Protein AF-A0A959Y8E6-F1 (afdb_monomer_lite)

Sequence (126 aa):
MLTSREKKRFVRAAEELAPLDSSDAGGLDDEQLERILERAEDRDAVVYRYWIDPDDFRVTRVLITDLARGRQAEVRYEERTPVDDRSLPVRIRIGLADGEREAGAIFELSKIALDGPLQLPFRIPA

pLDDT: mean 77.09, std 16.6, range [40.53, 97.5]

Structure (mmCIF, N/CA/C/O backbone):
data_AF-A0A959Y8E6-F1
#
_entry.id   AF-A0A959Y8E6-F1
#
loop_
_atom_site.group_PDB
_atom_site.id
_atom_site.type_symbol
_atom_site.label_atom_id
_atom_site.label_alt_id
_atom_site.label_comp_id
_atom_site.label_asym_id
_atom_site.label_entity_id
_atom_site.label_seq_id
_atom_site.pdbx_PDB_ins_code
_atom_site.Cartn_x
_atom_site.Cartn_y
_atom_site.Cartn_z
_atom_site.occupancy
_atom_site.B_iso_or_equiv
_atom_site.auth_seq_id
_atom_site.auth_comp_id
_atom_site.auth_asym_id
_atom_site.auth_atom_id
_atom_site.pdbx_PDB_model_num
ATOM 1 N N . MET A 1 1 ? -24.429 -1.330 14.632 1.00 48.59 1 MET A N 1
ATOM 2 C CA . MET A 1 1 ? -24.859 0.082 14.619 1.00 48.59 1 MET A CA 1
ATOM 3 C C . MET A 1 1 ? -23.792 0.927 15.285 1.00 48.59 1 MET A C 1
ATOM 5 O O . MET A 1 1 ? -23.508 0.694 16.455 1.00 48.59 1 MET A O 1
ATOM 9 N N . LEU A 1 2 ? -23.182 1.843 14.530 1.00 50.41 2 LEU A N 1
ATOM 10 C CA . LEU A 1 2 ? -22.253 2.844 15.057 1.00 50.41 2 LEU A CA 1
ATOM 11 C C . LEU A 1 2 ? -23.048 3.818 15.940 1.00 50.41 2 LEU A C 1
ATOM 13 O O . LEU A 1 2 ? -24.118 4.293 15.563 1.00 50.41 2 LEU A O 1
ATOM 17 N N . THR A 1 3 ? -22.555 4.115 17.135 1.00 63.16 3 THR A N 1
ATOM 18 C CA . THR A 1 3 ? -23.120 5.162 17.993 1.00 63.16 3 THR A CA 1
ATOM 19 C C . THR A 1 3 ? -22.978 6.533 17.321 1.00 63.16 3 THR A C 1
ATOM 21 O O . THR A 1 3 ? -22.099 6.741 16.484 1.00 63.16 3 THR A O 1
ATOM 24 N N . SER A 1 4 ? -23.780 7.532 17.711 1.00 63.28 4 SER A N 1
ATOM 25 C CA . SER A 1 4 ? -23.720 8.885 17.117 1.00 63.28 4 SER A CA 1
ATOM 26 C C . SER A 1 4 ? -22.327 9.538 17.167 1.00 63.28 4 SER A C 1
ATOM 28 O O . SER A 1 4 ? -22.032 10.428 16.372 1.00 63.28 4 SER A O 1
ATOM 30 N N . ARG A 1 5 ? -21.456 9.108 18.092 1.00 60.66 5 ARG A N 1
ATOM 31 C CA . ARG A 1 5 ? -20.047 9.531 18.149 1.00 60.66 5 ARG A CA 1
ATOM 32 C C . ARG A 1 5 ? -19.177 8.828 17.111 1.00 60.66 5 ARG A C 1
ATOM 34 O O . ARG A 1 5 ? -18.324 9.477 16.513 1.00 60.66 5 ARG A O 1
ATOM 41 N N . GLU A 1 6 ? -19.382 7.534 16.910 1.00 55.59 6 GLU A N 1
ATOM 42 C CA . GLU A 1 6 ? -18.635 6.743 15.932 1.00 55.59 6 GLU A CA 1
ATOM 43 C C . GLU A 1 6 ? -19.008 7.150 14.504 1.00 55.59 6 GLU A C 1
ATOM 45 O O . GLU A 1 6 ? -18.114 7.368 13.694 1.00 55.59 6 GLU A O 1
ATOM 50 N N . LYS A 1 7 ? -20.295 7.415 14.238 1.00 63.25 7 LYS A N 1
ATOM 51 C CA . LYS A 1 7 ? -20.763 7.941 12.946 1.00 63.25 7 LYS A CA 1
ATOM 52 C C . LYS A 1 7 ? -20.109 9.286 12.599 1.00 63.25 7 LYS A C 1
ATOM 54 O O . LYS A 1 7 ? -19.609 9.458 11.498 1.00 63.25 7 LYS A O 1
ATOM 59 N N . LYS A 1 8 ? -19.998 10.212 13.563 1.00 66.31 8 LYS A N 1
ATOM 60 C CA . LYS A 1 8 ? -19.290 11.494 13.362 1.00 66.31 8 LYS A CA 1
ATOM 61 C C . LYS A 1 8 ? -17.788 11.338 13.108 1.00 66.31 8 LYS A C 1
ATOM 63 O O . LYS A 1 8 ? -17.239 12.081 12.303 1.00 66.31 8 LYS A O 1
ATO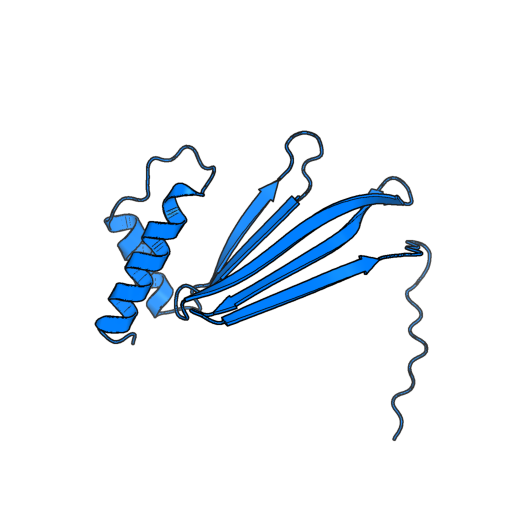M 68 N N . ARG A 1 9 ? -17.110 10.413 13.800 1.00 61.81 9 ARG A N 1
ATOM 69 C CA . ARG A 1 9 ? -15.683 10.137 13.538 1.00 61.81 9 ARG A CA 1
ATOM 70 C C . ARG A 1 9 ? -15.475 9.543 12.154 1.00 61.81 9 ARG A C 1
ATOM 72 O O . ARG A 1 9 ? -14.528 9.925 11.483 1.00 61.81 9 ARG A O 1
ATOM 79 N N . PHE A 1 10 ? -16.370 8.652 11.748 1.00 57.94 10 PHE A N 1
ATOM 80 C CA . PHE A 1 10 ? -16.345 8.036 10.433 1.00 57.94 10 PHE A CA 1
ATOM 81 C C . PHE A 1 10 ? -16.513 9.084 9.327 1.00 57.94 10 PHE A C 1
ATOM 83 O O . PHE A 1 10 ? -15.685 9.136 8.424 1.00 57.94 10 PHE A O 1
ATOM 90 N N . VAL A 1 11 ? -17.549 9.931 9.412 1.00 64.50 11 VAL A N 1
ATOM 91 C CA . VAL A 1 11 ? -17.812 11.018 8.442 1.00 64.50 11 VAL A CA 1
ATOM 92 C C . VAL A 1 11 ? -16.574 11.895 8.289 1.00 64.50 11 VAL A C 1
ATOM 94 O O . VAL A 1 11 ? -16.068 12.068 7.188 1.00 64.50 11 VAL A O 1
ATOM 97 N N . ARG A 1 12 ? -16.013 12.346 9.414 1.00 64.88 12 ARG A N 1
ATOM 98 C CA . ARG A 1 12 ? -14.809 13.176 9.416 1.00 64.88 12 ARG A CA 1
ATOM 99 C C . ARG A 1 12 ? -13.600 12.469 8.793 1.00 64.88 12 ARG A C 1
ATOM 101 O O . ARG A 1 12 ? -12.852 13.093 8.052 1.00 64.88 12 ARG A O 1
ATOM 108 N N . ALA A 1 13 ? -13.400 11.183 9.085 1.00 64.31 13 ALA A N 1
ATOM 109 C CA . ALA A 1 13 ? -12.316 10.411 8.484 1.00 64.31 13 ALA A CA 1
ATOM 110 C C . ALA A 1 13 ? -12.496 10.283 6.963 1.00 64.31 13 ALA A C 1
ATOM 112 O O . ALA A 1 13 ? -11.524 10.393 6.226 1.00 64.31 13 ALA A O 1
ATOM 113 N N . ALA A 1 14 ? -13.727 10.094 6.480 1.00 61.91 14 ALA A N 1
ATOM 114 C CA . ALA A 1 14 ? -14.024 10.057 5.051 1.00 61.91 14 ALA A CA 1
ATOM 115 C C . ALA A 1 14 ? -13.782 11.420 4.369 1.00 61.91 14 ALA A C 1
ATOM 117 O O . ALA A 1 14 ? -13.146 11.463 3.316 1.00 61.91 14 ALA A O 1
ATOM 118 N N . GLU A 1 15 ? -14.211 12.521 4.991 1.00 62.25 15 GLU A N 1
ATOM 119 C CA . GLU A 1 15 ? -13.991 13.894 4.507 1.00 62.25 15 GLU A CA 1
ATOM 120 C C . GLU A 1 15 ? -12.503 14.277 4.458 1.00 62.25 15 GLU A C 1
ATOM 122 O O 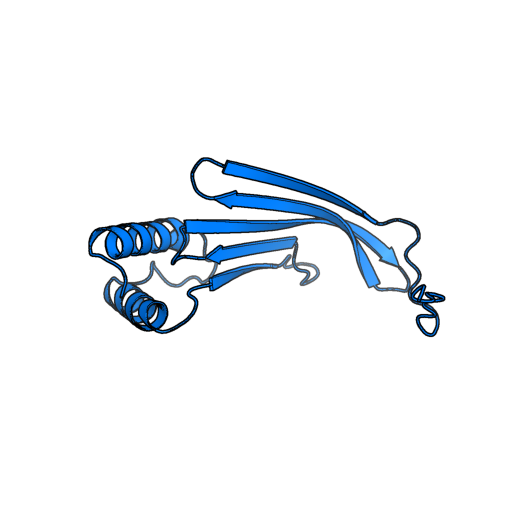. GLU A 1 15 ? -12.055 14.866 3.479 1.00 62.25 15 GLU A O 1
ATOM 127 N N . GLU A 1 16 ? -11.708 13.907 5.469 1.00 60.09 16 GLU A N 1
ATOM 128 C CA . GLU A 1 16 ? -10.253 14.150 5.489 1.00 60.09 16 GLU A CA 1
ATOM 129 C C . GLU A 1 16 ? -9.515 13.370 4.383 1.00 60.09 16 GLU A C 1
ATOM 131 O O . GLU A 1 16 ? -8.427 13.763 3.958 1.00 60.09 16 GLU A O 1
ATOM 136 N N . LEU A 1 17 ? -10.105 12.277 3.891 1.00 55.62 17 LEU A N 1
ATOM 137 C CA . LEU A 1 17 ? -9.504 11.402 2.887 1.00 55.62 17 LEU A CA 1
ATOM 138 C C . LEU A 1 17 ? -9.918 11.720 1.440 1.00 55.62 17 LEU A C 1
ATOM 140 O O . LEU A 1 17 ? -9.212 11.312 0.517 1.00 55.62 17 LEU A O 1
ATOM 144 N N . ALA A 1 18 ? -11.023 12.436 1.232 1.00 54.50 18 ALA A N 1
ATOM 145 C CA . ALA A 1 18 ? -11.520 12.838 -0.088 1.00 54.50 18 ALA A CA 1
ATOM 146 C C . ALA A 1 18 ? -10.552 13.719 -0.923 1.00 54.50 18 ALA A C 1
ATOM 148 O O . ALA A 1 18 ? -10.492 13.523 -2.135 1.00 54.50 18 ALA A O 1
ATOM 149 N N . PRO A 1 19 ? -9.741 14.633 -0.344 1.00 52.41 19 PRO A N 1
ATOM 150 C CA . PRO A 1 19 ? -8.832 15.497 -1.110 1.00 52.41 19 PRO A CA 1
ATOM 151 C C . PRO A 1 19 ? -7.642 14.776 -1.765 1.00 52.41 19 PRO A C 1
ATOM 153 O O . PRO A 1 19 ? -6.882 15.404 -2.499 1.00 52.41 19 PRO A O 1
ATOM 156 N N . LEU A 1 20 ? -7.418 13.496 -1.447 1.00 51.28 20 LEU A N 1
ATOM 157 C CA . LEU A 1 20 ? -6.243 12.723 -1.867 1.00 51.28 20 LEU A CA 1
ATOM 158 C C . LEU A 1 20 ? -6.518 11.769 -3.040 1.00 51.28 20 LEU A C 1
ATOM 160 O O . LEU A 1 20 ? -5.598 11.062 -3.460 1.00 51.28 20 LEU A O 1
ATOM 164 N N . ASP A 1 21 ? -7.750 11.718 -3.550 1.00 52.34 21 ASP A N 1
ATOM 165 C CA . ASP A 1 21 ? -8.102 10.887 -4.701 1.00 52.34 21 ASP A CA 1
ATOM 166 C C . ASP A 1 21 ? -7.806 11.607 -6.026 1.00 52.34 21 ASP A C 1
ATOM 168 O O . ASP A 1 21 ? -8.152 12.767 -6.225 1.00 52.34 21 ASP A O 1
ATOM 172 N N . SER A 1 22 ? -7.125 10.900 -6.934 1.00 47.81 22 SER A N 1
ATOM 173 C CA . SER A 1 22 ? -6.660 11.420 -8.236 1.00 47.81 22 SER A CA 1
ATOM 174 C C . SER A 1 22 ? -7.703 11.337 -9.353 1.00 47.81 22 SER A C 1
ATOM 176 O O . SER A 1 22 ? -7.418 11.678 -10.499 1.00 47.81 22 SER A O 1
ATOM 178 N N . SER A 1 23 ? -8.919 10.883 -9.051 1.00 44.50 23 SER A N 1
ATOM 179 C CA . SER A 1 23 ? -10.036 11.070 -9.967 1.00 44.50 23 SER A CA 1
ATOM 180 C C . SER A 1 23 ? -10.377 12.558 -9.998 1.00 44.50 23 SER A C 1
ATOM 182 O O . SER A 1 23 ? -10.782 13.089 -8.971 1.00 44.50 23 SER A O 1
ATOM 184 N N . ASP A 1 24 ? -10.271 13.202 -11.163 1.00 40.78 24 ASP A N 1
ATOM 185 C CA . ASP A 1 24 ? -10.709 14.581 -11.477 1.00 40.78 24 ASP A CA 1
ATOM 186 C C . ASP A 1 24 ? -12.216 14.866 -11.214 1.00 40.78 24 ASP A C 1
ATOM 188 O O . ASP A 1 24 ? -12.818 15.771 -11.793 1.00 40.78 24 ASP A O 1
ATOM 192 N N . ALA A 1 25 ? -12.878 14.107 -10.346 1.00 40.53 25 ALA A N 1
ATOM 193 C CA . ALA A 1 25 ? -14.216 14.397 -9.878 1.00 40.53 25 ALA A CA 1
ATOM 194 C C . ALA A 1 25 ? -14.102 15.324 -8.6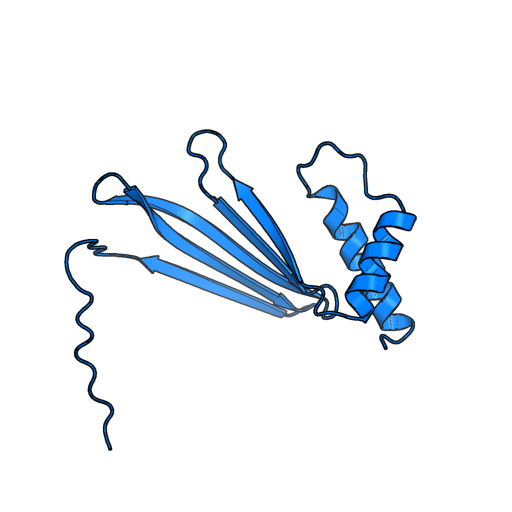65 1.00 40.53 25 ALA A C 1
ATOM 196 O O . ALA A 1 25 ? -13.512 14.958 -7.649 1.00 40.53 25 ALA A O 1
ATOM 197 N N . GLY A 1 26 ? -14.665 16.529 -8.790 1.00 46.66 26 GLY A N 1
ATOM 198 C CA . GLY A 1 26 ? -14.881 17.435 -7.666 1.00 46.66 26 GLY A CA 1
ATOM 199 C C . GLY A 1 26 ? -15.374 16.676 -6.435 1.00 46.66 26 GLY A C 1
ATOM 200 O O . GLY A 1 26 ? -16.099 15.692 -6.575 1.00 46.66 26 GLY A O 1
ATOM 201 N N . GLY A 1 27 ? -14.904 17.122 -5.265 1.00 48.97 27 GLY A N 1
ATOM 202 C CA . GLY A 1 27 ? -15.093 16.455 -3.979 1.00 48.97 27 GLY A CA 1
ATOM 203 C C . GLY A 1 27 ? -16.461 15.794 -3.854 1.00 48.97 27 GLY A C 1
ATOM 204 O O . GLY A 1 27 ? -17.470 16.402 -4.207 1.00 48.97 27 GLY A O 1
ATOM 205 N N . LEU A 1 28 ? -16.448 14.541 -3.394 1.00 54.41 28 LEU A N 1
ATOM 206 C CA . LEU A 1 28 ? -17.641 13.740 -3.128 1.00 54.41 28 LEU A CA 1
ATOM 207 C C . LEU A 1 28 ? -18.711 14.627 -2.482 1.00 54.41 28 LEU A C 1
ATOM 209 O O . LEU A 1 28 ? -18.454 15.235 -1.442 1.00 54.41 28 LEU A O 1
ATOM 213 N N . ASP A 1 29 ? -19.871 14.736 -3.125 1.00 61.69 29 ASP A N 1
ATOM 214 C CA . ASP A 1 29 ? -20.993 15.472 -2.556 1.00 61.69 29 ASP A CA 1
ATOM 215 C C . ASP A 1 29 ? -21.487 14.776 -1.273 1.00 61.69 29 ASP A C 1
ATOM 217 O O . ASP A 1 29 ? -21.272 13.574 -1.067 1.00 61.69 29 ASP A O 1
ATOM 221 N N . ASP A 1 30 ? -22.129 15.539 -0.384 1.00 56.06 30 ASP A N 1
ATOM 222 C CA . ASP A 1 30 ? -22.588 15.045 0.922 1.00 56.06 30 ASP A CA 1
ATOM 223 C C . ASP A 1 30 ? -23.478 13.790 0.790 1.00 56.06 30 ASP A C 1
ATOM 225 O O . ASP A 1 30 ? -23.460 12.919 1.658 1.00 56.06 30 ASP A O 1
ATOM 229 N N . GLU A 1 31 ? -24.200 13.648 -0.329 1.00 60.72 31 GLU A N 1
ATOM 230 C CA . GLU A 1 31 ? -25.110 12.534 -0.619 1.00 60.72 31 GLU A CA 1
ATOM 231 C C . GLU A 1 31 ? -24.366 11.250 -1.039 1.00 60.72 31 GLU A C 1
ATOM 233 O O . GLU A 1 31 ? -24.727 10.138 -0.638 1.00 60.72 31 GLU A O 1
ATOM 238 N N . GLN A 1 32 ? -23.286 11.369 -1.815 1.00 60.72 32 GLN A N 1
ATOM 239 C CA . GLN A 1 32 ? -22.370 10.272 -2.125 1.00 60.72 32 GLN A CA 1
ATOM 240 C C . GLN A 1 32 ? -21.624 9.823 -0.875 1.00 60.72 32 GLN A C 1
ATOM 242 O O . GLN A 1 32 ? -21.471 8.615 -0.662 1.00 60.72 32 GLN A O 1
ATOM 247 N N . LEU A 1 33 ? -21.208 10.776 -0.036 1.00 59.81 33 LEU A N 1
ATOM 248 C CA . LEU A 1 33 ? -20.608 10.484 1.258 1.00 59.81 33 LEU A CA 1
ATOM 249 C C . LEU A 1 33 ? -21.605 9.716 2.132 1.00 59.81 33 LEU A C 1
ATOM 251 O O . LEU A 1 33 ? -21.263 8.638 2.614 1.00 59.81 33 LEU A O 1
ATOM 255 N N . GLU A 1 34 ? -22.851 10.187 2.262 1.00 61.62 34 GLU A N 1
ATOM 256 C CA . GLU A 1 34 ? -23.922 9.500 3.004 1.00 61.62 34 GLU A CA 1
ATOM 257 C C . GLU A 1 34 ? -24.223 8.102 2.460 1.00 61.62 34 GLU A C 1
ATOM 259 O O . GLU A 1 34 ? -24.367 7.157 3.233 1.00 61.62 34 GLU A O 1
ATOM 264 N N . ARG A 1 35 ? -24.224 7.903 1.140 1.00 65.00 35 ARG A N 1
ATOM 265 C CA . ARG A 1 35 ? -24.410 6.570 0.545 1.00 65.00 35 ARG A CA 1
ATOM 266 C C . ARG A 1 35 ? -23.256 5.617 0.820 1.00 65.00 35 ARG A C 1
ATOM 268 O O . ARG A 1 35 ? -23.487 4.419 1.006 1.00 65.00 35 ARG A O 1
ATOM 275 N N . ILE A 1 36 ? -22.019 6.112 0.810 1.00 61.91 36 ILE A N 1
ATOM 276 C CA . ILE A 1 36 ? -20.841 5.322 1.191 1.00 61.91 36 ILE A CA 1
ATOM 277 C C . ILE A 1 36 ? -20.902 5.008 2.693 1.00 61.91 36 ILE A C 1
ATOM 279 O O . ILE A 1 36 ? -20.634 3.871 3.078 1.00 61.91 36 ILE A O 1
ATOM 283 N N . LEU A 1 37 ? -21.330 5.972 3.515 1.00 57.00 37 LEU A N 1
ATOM 284 C CA . LEU A 1 37 ? -21.534 5.854 4.962 1.00 57.00 37 LEU A CA 1
ATOM 285 C C . LEU A 1 37 ? -22.597 4.807 5.326 1.00 57.00 37 LEU A C 1
ATOM 287 O O . LEU A 1 37 ? -22.356 3.963 6.186 1.00 57.00 37 LEU A O 1
ATOM 291 N N . GLU A 1 38 ? -23.752 4.820 4.661 1.00 62.25 38 GLU A N 1
ATOM 292 C CA . GLU A 1 38 ? -24.818 3.834 4.875 1.00 62.25 38 GLU A CA 1
ATOM 293 C C . GLU A 1 38 ? -24.385 2.433 4.429 1.00 62.25 38 GLU A C 1
ATOM 295 O O . GLU A 1 38 ? -24.625 1.453 5.133 1.00 62.25 38 GLU A O 1
ATOM 300 N N . ARG A 1 39 ? -23.663 2.315 3.305 1.00 59.59 39 ARG A N 1
ATOM 301 C CA . ARG A 1 39 ? -23.080 1.030 2.875 1.00 59.59 39 ARG A CA 1
ATOM 302 C C . ARG A 1 39 ? -22.001 0.511 3.826 1.00 59.59 39 ARG A C 1
ATOM 304 O O . ARG A 1 39 ? -21.835 -0.703 3.943 1.00 59.59 39 ARG A O 1
ATOM 311 N N . ALA A 1 40 ? -21.267 1.414 4.465 1.00 54.50 40 ALA A N 1
ATOM 312 C CA . ALA A 1 40 ? -20.215 1.117 5.428 1.00 54.50 40 ALA A CA 1
ATOM 313 C C . ALA A 1 40 ? -20.741 0.709 6.814 1.00 54.50 40 ALA A C 1
ATOM 315 O O . ALA A 1 40 ? -20.069 -0.035 7.525 1.00 54.50 40 ALA A O 1
ATOM 316 N N . GLU A 1 41 ? -21.936 1.161 7.209 1.00 53.25 41 GLU A N 1
ATOM 317 C CA . GLU A 1 41 ? -22.607 0.678 8.425 1.00 53.25 41 GLU A CA 1
ATOM 318 C C . GLU A 1 41 ? -22.965 -0.820 8.336 1.00 53.25 41 GLU A C 1
ATOM 320 O O . GLU A 1 41 ? -23.010 -1.487 9.373 1.00 53.25 41 GLU A O 1
ATOM 325 N N . ASP A 1 42 ? -23.146 -1.349 7.117 1.00 56.19 42 ASP A N 1
ATOM 326 C CA . ASP A 1 42 ? -23.546 -2.739 6.847 1.00 56.19 42 ASP A CA 1
ATOM 327 C C . ASP A 1 42 ? -22.398 -3.679 6.418 1.00 56.19 42 ASP A C 1
ATOM 329 O O . ASP A 1 42 ? -22.550 -4.903 6.491 1.00 56.19 42 ASP A O 1
ATOM 333 N N . ARG A 1 43 ? -21.235 -3.169 5.978 1.00 54.06 43 ARG A N 1
ATOM 334 C CA . ARG A 1 43 ? -20.068 -3.990 5.579 1.00 54.06 43 ARG A CA 1
ATOM 335 C C . ARG A 1 43 ? -18.749 -3.337 5.987 1.00 54.06 43 ARG A C 1
ATOM 337 O O . ARG A 1 43 ? -18.639 -2.120 5.924 1.00 54.06 43 ARG A O 1
ATOM 344 N N . ASP A 1 44 ? -17.750 -4.158 6.339 1.00 58.66 44 ASP A N 1
ATOM 345 C CA . ASP A 1 44 ? -16.366 -3.749 6.638 1.00 58.66 44 ASP A CA 1
ATOM 346 C C . ASP A 1 44 ? -15.889 -2.626 5.698 1.00 58.66 44 ASP A C 1
ATOM 348 O O . ASP A 1 44 ? -15.586 -2.846 4.524 1.00 58.66 44 ASP A O 1
ATOM 352 N N . ALA A 1 45 ? -15.863 -1.405 6.231 1.00 75.75 45 ALA A N 1
ATOM 353 C CA . ALA A 1 45 ? -15.653 -0.175 5.483 1.00 75.75 45 ALA A CA 1
ATOM 354 C C . ALA A 1 45 ? -14.164 0.102 5.263 1.00 75.75 45 ALA A C 1
ATOM 356 O O . ALA A 1 45 ? -13.594 1.055 5.802 1.00 75.75 45 ALA A O 1
ATOM 357 N N . VAL A 1 46 ? -13.524 -0.785 4.506 1.00 83.56 46 VAL A N 1
ATOM 358 C CA . VAL A 1 46 ? -12.109 -0.678 4.162 1.00 83.56 46 VAL A CA 1
ATOM 359 C C . VAL A 1 46 ? -11.968 -0.054 2.776 1.00 83.56 46 VAL A C 1
ATOM 361 O O . VAL A 1 46 ? -12.432 -0.613 1.784 1.00 83.56 46 VAL A O 1
ATOM 364 N N . VAL A 1 47 ? -11.310 1.102 2.706 1.00 84.94 47 VAL A N 1
ATOM 365 C CA . VAL A 1 47 ? -10.984 1.805 1.459 1.00 84.94 47 VAL A CA 1
ATOM 366 C C . VAL A 1 47 ? -9.540 1.513 1.078 1.00 84.94 47 VAL A C 1
ATOM 368 O O . VAL A 1 47 ? -8.640 1.617 1.910 1.00 84.94 47 VAL A O 1
ATOM 371 N N . TYR A 1 48 ? -9.318 1.185 -0.192 1.00 88.69 48 TYR A N 1
ATOM 372 C CA . TYR A 1 48 ? -7.993 0.969 -0.766 1.00 88.69 48 TYR A CA 1
ATOM 373 C C . TYR A 1 48 ? -7.700 2.068 -1.783 1.00 88.69 48 TYR A C 1
ATOM 375 O O . TYR A 1 48 ? -8.481 2.272 -2.709 1.00 88.69 48 TYR A O 1
ATOM 383 N N . ARG A 1 49 ? -6.560 2.745 -1.636 1.00 89.31 49 ARG A N 1
ATOM 384 C CA . ARG A 1 49 ? -6.039 3.703 -2.617 1.00 89.31 49 ARG A CA 1
ATOM 385 C C . ARG A 1 49 ? -4.707 3.230 -3.152 1.00 89.31 49 ARG A C 1
ATOM 387 O O . ARG A 1 49 ? -3.852 2.787 -2.384 1.00 89.31 49 ARG A O 1
ATOM 394 N N . TYR A 1 50 ? -4.534 3.365 -4.458 1.00 93.19 50 TYR A N 1
ATOM 395 C CA . TYR A 1 50 ? -3.344 2.937 -5.176 1.00 93.19 50 TYR A CA 1
ATOM 396 C C . TYR A 1 50 ? -2.743 4.135 -5.897 1.00 93.19 50 TYR A C 1
ATOM 398 O O . TYR A 1 50 ? -3.432 4.815 -6.650 1.00 93.19 50 TYR A O 1
ATOM 406 N N . TRP A 1 51 ? -1.450 4.361 -5.693 1.00 93.88 51 TRP A N 1
ATOM 407 C CA . TRP A 1 51 ? -0.672 5.263 -6.531 1.00 93.88 51 TRP A CA 1
ATOM 408 C C . TRP A 1 51 ? 0.053 4.415 -7.553 1.00 93.88 51 TRP A C 1
ATOM 410 O O . TRP A 1 51 ? 0.740 3.455 -7.191 1.00 93.88 51 TRP A O 1
ATOM 420 N N . ILE A 1 52 ? -0.134 4.765 -8.817 1.00 92.88 52 ILE A N 1
ATOM 421 C CA . ILE A 1 52 ? 0.450 4.077 -9.958 1.00 92.88 52 ILE A CA 1
ATOM 422 C C . ILE A 1 52 ? 1.396 5.061 -10.635 1.00 92.88 52 ILE A C 1
ATOM 424 O O . ILE A 1 52 ? 1.022 6.204 -10.890 1.00 92.88 52 ILE A O 1
ATOM 428 N N . ASP A 1 53 ? 2.624 4.621 -10.879 1.00 89.75 53 ASP A N 1
ATOM 429 C CA . ASP A 1 53 ? 3.579 5.359 -11.695 1.00 89.75 53 ASP A CA 1
ATOM 430 C C . ASP A 1 53 ? 3.109 5.344 -13.164 1.00 89.75 53 ASP A C 1
ATOM 432 O O . ASP A 1 53 ? 2.788 4.269 -13.680 1.00 89.75 53 ASP A O 1
ATOM 436 N N . PRO A 1 54 ? 2.997 6.501 -13.838 1.00 90.44 54 PRO A N 1
ATOM 437 C CA . PRO A 1 54 ? 2.468 6.567 -15.198 1.00 90.44 54 PRO A CA 1
ATOM 438 C C . PRO A 1 54 ? 3.435 6.032 -16.262 1.00 90.44 54 PRO A C 1
ATOM 440 O O . PRO A 1 54 ? 2.980 5.674 -17.348 1.00 90.44 54 PRO A O 1
ATOM 443 N N . ASP A 1 55 ? 4.738 5.976 -15.980 1.00 89.06 55 ASP A N 1
ATOM 444 C CA . ASP A 1 55 ? 5.749 5.582 -16.960 1.00 89.06 55 ASP A CA 1
ATOM 445 C C . ASP A 1 55 ? 5.819 4.057 -17.099 1.00 89.06 55 ASP A C 1
ATOM 447 O O . ASP A 1 55 ? 6.016 3.532 -18.198 1.00 89.06 55 ASP A O 1
ATOM 451 N N . ASP A 1 56 ? 5.639 3.327 -15.993 1.00 87.81 56 ASP A N 1
ATOM 452 C CA . ASP A 1 56 ? 5.746 1.864 -15.964 1.00 87.81 56 ASP A CA 1
ATOM 453 C C . ASP A 1 56 ? 4.488 1.126 -15.466 1.00 87.81 56 ASP A C 1
ATOM 455 O O . ASP A 1 56 ? 4.471 -0.111 -15.432 1.00 87.81 56 ASP A O 1
ATOM 459 N N . PHE A 1 57 ? 3.427 1.867 -15.131 1.00 89.50 57 PHE A N 1
ATOM 460 C CA . PHE A 1 57 ? 2.140 1.375 -14.624 1.00 89.50 57 PHE A CA 1
ATOM 461 C C . PHE A 1 57 ? 2.245 0.527 -13.353 1.00 89.50 57 PHE A C 1
ATOM 463 O O . PHE A 1 57 ? 1.379 -0.309 -13.068 1.00 89.50 57 PHE A O 1
ATOM 470 N N . ARG A 1 58 ? 3.297 0.722 -12.552 1.00 91.12 58 ARG A N 1
ATOM 471 C CA . ARG A 1 58 ? 3.494 -0.035 -11.315 1.00 91.12 58 ARG A CA 1
ATOM 472 C C . ARG A 1 58 ? 2.933 0.700 -10.115 1.00 91.12 58 ARG A C 1
ATOM 474 O O . ARG A 1 58 ? 3.040 1.913 -9.979 1.00 91.12 58 ARG A O 1
ATOM 481 N N . VAL A 1 59 ? 2.401 -0.071 -9.172 1.00 93.81 59 VAL A N 1
ATOM 482 C CA . VAL A 1 59 ? 1.977 0.466 -7.879 1.00 93.81 59 VAL A CA 1
ATOM 483 C C . VAL A 1 59 ? 3.207 0.920 -7.087 1.00 93.81 59 VAL A C 1
ATOM 485 O O . VAL A 1 59 ? 4.113 0.123 -6.827 1.00 93.81 59 VAL A O 1
ATOM 488 N N . THR A 1 60 ? 3.237 2.184 -6.680 1.00 95.00 60 THR A N 1
ATOM 489 C CA . THR A 1 60 ? 4.300 2.783 -5.851 1.00 95.00 60 THR A CA 1
ATOM 490 C C . THR A 1 60 ? 3.878 2.895 -4.394 1.00 95.00 60 THR A C 1
ATOM 492 O O . THR A 1 60 ? 4.704 2.772 -3.487 1.00 95.00 60 THR A O 1
ATOM 495 N N . ARG A 1 61 ? 2.575 3.050 -4.150 1.00 95.56 61 ARG A N 1
ATOM 496 C CA . ARG A 1 61 ? 1.999 3.177 -2.813 1.00 95.56 61 ARG A CA 1
ATOM 497 C C . ARG A 1 61 ? 0.612 2.556 -2.755 1.00 95.56 61 ARG A C 1
ATOM 499 O O . ARG A 1 61 ? -0.163 2.663 -3.703 1.00 95.56 61 ARG A O 1
ATOM 506 N N . VAL A 1 62 ? 0.299 1.951 -1.618 1.00 95.94 62 VAL A N 1
ATOM 507 C CA . VAL A 1 62 ? -1.046 1.513 -1.250 1.00 95.94 62 VAL A CA 1
ATOM 508 C C . VAL A 1 62 ? -1.390 2.122 0.099 1.00 95.94 62 VAL A C 1
ATOM 510 O O . VAL A 1 62 ? -0.607 2.006 1.038 1.00 95.94 62 VAL A O 1
ATOM 513 N N . LEU A 1 63 ? -2.554 2.752 0.202 1.00 94.50 63 LEU A N 1
ATOM 514 C CA . LEU A 1 63 ? -3.129 3.182 1.472 1.00 94.50 63 LEU A CA 1
ATOM 515 C C . LEU A 1 63 ? -4.407 2.388 1.709 1.00 94.50 63 LEU A C 1
ATOM 517 O O . LEU A 1 63 ? -5.301 2.373 0.867 1.00 94.50 63 LEU A O 1
ATOM 521 N N . ILE A 1 64 ? -4.472 1.729 2.854 1.00 93.00 64 ILE A N 1
ATOM 522 C CA . IL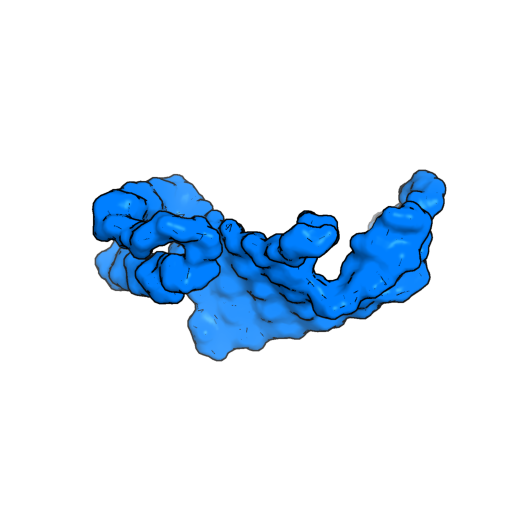E A 1 64 ? -5.614 0.958 3.318 1.00 93.00 64 ILE A CA 1
ATOM 523 C C . ILE A 1 64 ? -6.175 1.711 4.512 1.00 93.00 64 ILE A C 1
ATOM 525 O O . ILE A 1 64 ? -5.468 1.907 5.498 1.00 93.00 64 ILE A O 1
ATOM 529 N N . THR A 1 65 ? -7.429 2.130 4.440 1.00 89.62 65 THR A N 1
ATOM 530 C CA . THR A 1 65 ? -8.096 2.836 5.533 1.00 89.62 65 THR A CA 1
ATOM 531 C C . THR A 1 65 ? -9.306 2.037 5.984 1.00 89.62 65 THR A C 1
ATOM 533 O O . THR A 1 65 ? -10.245 1.855 5.218 1.00 89.62 65 THR A O 1
ATOM 536 N N . ASP A 1 66 ? -9.305 1.595 7.237 1.00 87.31 66 ASP A N 1
ATOM 537 C CA . ASP A 1 66 ? -10.504 1.110 7.918 1.00 87.31 66 ASP A CA 1
ATOM 538 C C . ASP A 1 66 ? -11.228 2.318 8.522 1.00 87.31 66 ASP A C 1
ATOM 540 O O . ASP A 1 66 ? -10.840 2.839 9.574 1.00 87.31 66 ASP A O 1
ATOM 544 N N . LEU A 1 67 ? -12.269 2.779 7.828 1.00 81.31 67 LEU A N 1
ATOM 545 C CA . LEU A 1 67 ? -13.046 3.954 8.218 1.00 81.31 67 LEU A CA 1
ATOM 546 C C . LEU A 1 67 ? -13.838 3.718 9.511 1.00 81.31 67 LEU A C 1
ATOM 548 O O . LEU A 1 67 ? -14.021 4.641 10.303 1.00 81.31 67 LEU A O 1
ATOM 552 N N . ALA A 1 68 ? -14.272 2.477 9.758 1.00 78.75 68 ALA A N 1
ATOM 553 C CA . ALA A 1 68 ? -15.040 2.119 10.948 1.00 78.75 68 ALA A CA 1
ATOM 554 C C . ALA A 1 68 ? -14.199 2.223 12.221 1.00 78.75 68 ALA A C 1
ATOM 556 O O . ALA A 1 68 ? -14.703 2.606 13.277 1.00 78.75 68 ALA A O 1
ATOM 557 N N . ARG A 1 69 ? -12.911 1.884 12.120 1.00 80.12 69 ARG A N 1
ATOM 558 C CA . ARG A 1 69 ? -11.995 1.836 13.267 1.00 80.12 69 ARG A CA 1
ATOM 559 C C . ARG A 1 69 ? -11.015 3.005 13.311 1.00 80.12 69 ARG A C 1
ATOM 561 O O . ARG A 1 69 ? -10.311 3.136 14.305 1.00 80.12 69 ARG A O 1
ATOM 568 N N . GLY A 1 70 ? -10.977 3.854 12.281 1.00 79.44 70 GLY A N 1
ATOM 569 C CA . GLY A 1 70 ? -10.030 4.969 12.190 1.00 79.44 70 GLY A CA 1
ATOM 570 C C . GLY A 1 70 ? -8.577 4.500 12.096 1.00 79.44 70 GLY A C 1
ATOM 571 O O . GLY A 1 70 ? -7.681 5.146 12.637 1.00 79.44 70 GLY A O 1
ATOM 572 N N . ARG A 1 71 ? -8.353 3.346 11.458 1.00 88.31 71 ARG A N 1
ATOM 573 C CA . ARG A 1 71 ? -7.031 2.731 11.300 1.00 88.31 71 ARG A CA 1
ATOM 574 C C . ARG A 1 71 ? -6.553 2.872 9.874 1.00 88.31 71 ARG A C 1
ATOM 576 O O . ARG A 1 71 ? -7.344 2.774 8.937 1.00 88.31 71 ARG A O 1
ATOM 583 N N . GLN A 1 72 ? -5.249 3.018 9.713 1.00 92.19 72 GLN A N 1
ATOM 584 C CA . GLN A 1 72 ? -4.617 3.082 8.409 1.00 92.19 72 GLN A CA 1
ATOM 585 C C . GLN A 1 72 ? -3.403 2.163 8.331 1.00 92.19 72 GLN A C 1
ATOM 587 O O . GLN A 1 72 ? -2.648 2.014 9.290 1.00 92.19 72 GLN A O 1
ATOM 592 N N . ALA A 1 73 ? -3.221 1.557 7.166 1.00 94.88 73 ALA A N 1
ATOM 593 C CA . ALA A 1 73 ? -2.004 0.870 6.785 1.00 94.88 73 ALA A CA 1
ATOM 594 C C . ALA A 1 73 ? -1.497 1.462 5.472 1.00 94.88 73 ALA A C 1
ATOM 596 O O . ALA A 1 73 ? 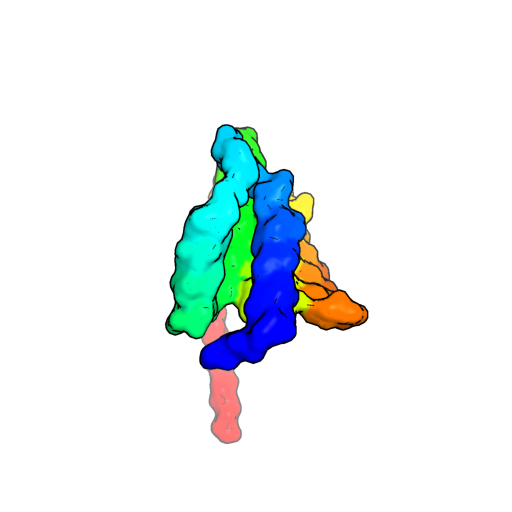-2.240 1.586 4.503 1.00 94.88 73 ALA A O 1
ATOM 597 N N . GLU A 1 74 ? -0.227 1.823 5.436 1.00 96.06 74 GLU A N 1
ATOM 598 C CA . GLU A 1 74 ? 0.449 2.351 4.265 1.00 96.06 74 GLU A CA 1
ATOM 599 C C . GLU A 1 74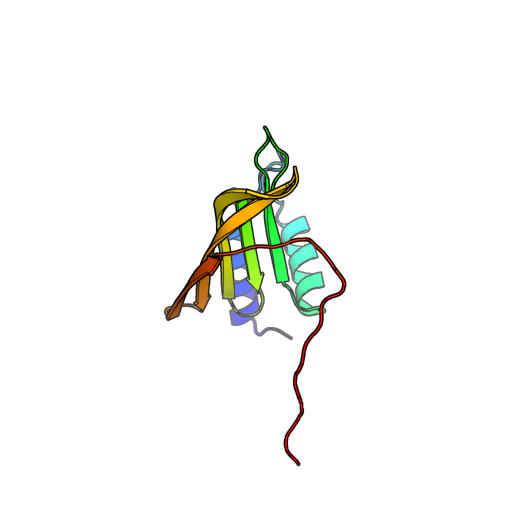 ? 1.530 1.367 3.827 1.00 96.06 74 GLU A C 1
ATOM 601 O O . GLU A 1 74 ? 2.348 0.938 4.633 1.00 96.06 74 GLU A O 1
ATOM 606 N N . VAL A 1 75 ? 1.562 1.032 2.542 1.00 97.44 75 VAL A N 1
ATOM 607 C CA . VAL A 1 75 ? 2.622 0.235 1.924 1.00 97.44 75 VAL A CA 1
ATOM 608 C C . VAL A 1 75 ? 3.277 1.084 0.845 1.00 97.44 75 VAL A C 1
ATOM 610 O O . VAL A 1 75 ? 2.591 1.568 -0.052 1.00 97.44 75 VAL A O 1
ATOM 613 N N . ARG A 1 76 ? 4.596 1.267 0.909 1.00 97.19 76 ARG A N 1
ATOM 614 C CA . ARG A 1 76 ? 5.393 1.976 -0.101 1.00 97.19 76 ARG A CA 1
ATOM 615 C C . ARG A 1 76 ? 6.408 1.030 -0.722 1.00 97.19 76 ARG A C 1
ATOM 617 O O . ARG A 1 76 ? 7.162 0.380 -0.002 1.00 97.19 76 ARG A O 1
ATOM 624 N N . TYR A 1 77 ? 6.436 0.984 -2.047 1.00 96.12 77 TYR A N 1
ATOM 625 C CA . TYR A 1 77 ? 7.424 0.252 -2.833 1.00 96.12 77 TYR A CA 1
ATOM 626 C C . TYR A 1 77 ? 8.516 1.239 -3.255 1.00 96.12 77 TYR A C 1
ATOM 628 O O . TYR A 1 77 ? 8.330 1.997 -4.202 1.00 96.12 77 TYR A O 1
ATOM 636 N N . GLU A 1 78 ? 9.615 1.281 -2.505 1.00 93.31 78 GLU A N 1
ATOM 637 C CA . GLU A 1 78 ? 10.596 2.379 -2.563 1.00 93.31 78 GLU A CA 1
ATOM 638 C C . GLU A 1 78 ? 11.702 2.145 -3.577 1.00 93.31 78 GLU A C 1
ATOM 640 O O . GLU A 1 78 ? 12.143 3.072 -4.248 1.00 93.31 78 GLU A O 1
ATOM 645 N N . GLU A 1 79 ? 12.146 0.898 -3.688 1.00 93.94 79 GLU A N 1
ATOM 646 C CA . GLU A 1 79 ? 13.226 0.511 -4.583 1.00 93.94 79 GLU A CA 1
ATOM 647 C C . GLU A 1 79 ? 12.802 -0.734 -5.347 1.00 93.94 79 GLU A C 1
ATOM 649 O O . GLU A 1 79 ? 12.167 -1.639 -4.790 1.00 93.94 79 GLU A O 1
ATOM 654 N N . ARG A 1 80 ? 13.154 -0.780 -6.632 1.00 91.81 80 ARG A N 1
ATOM 655 C CA . ARG A 1 80 ? 12.855 -1.892 -7.529 1.00 91.81 80 ARG A CA 1
ATOM 656 C C . ARG A 1 80 ? 14.106 -2.303 -8.293 1.00 91.81 80 ARG A C 1
ATOM 658 O O . ARG A 1 80 ? 14.889 -1.449 -8.697 1.00 91.81 80 ARG A O 1
ATOM 665 N N . THR A 1 81 ? 14.242 -3.599 -8.540 1.00 91.44 81 THR A N 1
ATOM 666 C CA . THR A 1 81 ? 15.373 -4.183 -9.273 1.00 91.44 81 THR A CA 1
ATOM 667 C C . THR A 1 81 ? 14.854 -5.091 -10.389 1.00 91.44 81 THR A C 1
ATOM 669 O O . THR A 1 81 ? 13.871 -5.808 -10.169 1.00 91.44 81 THR A O 1
ATOM 672 N N . PRO A 1 82 ? 15.470 -5.076 -11.586 1.00 89.62 82 PRO A N 1
ATOM 673 C CA . PRO A 1 82 ? 15.139 -6.014 -12.653 1.00 89.62 82 PRO A CA 1
ATOM 674 C C . PRO A 1 82 ? 15.582 -7.446 -12.307 1.00 89.62 82 PRO A C 1
ATOM 676 O O . PRO A 1 82 ? 16.719 -7.670 -11.898 1.00 89.62 82 PRO A O 1
ATOM 679 N N . VAL A 1 83 ? 14.682 -8.408 -12.501 1.00 88.69 83 VAL A N 1
ATOM 680 C CA . VAL A 1 83 ? 14.875 -9.858 -12.359 1.00 88.69 83 VAL A CA 1
ATOM 681 C C . VAL A 1 83 ? 14.074 -10.529 -13.479 1.00 88.69 83 VAL A C 1
ATOM 683 O O . VAL A 1 83 ? 12.859 -10.346 -13.539 1.00 88.69 83 VAL A O 1
ATOM 686 N N . ASP A 1 84 ? 14.746 -11.244 -14.384 1.00 83.31 84 ASP A N 1
ATOM 687 C CA . ASP A 1 84 ? 14.163 -11.939 -15.551 1.00 83.31 84 ASP A CA 1
ATOM 688 C C . ASP A 1 84 ? 13.089 -11.115 -16.289 1.00 83.31 84 ASP A C 1
ATOM 690 O O . ASP A 1 84 ? 11.916 -11.485 -16.365 1.00 83.31 84 ASP A O 1
ATOM 694 N N . ASP A 1 85 ? 13.493 -9.934 -16.773 1.00 85.31 85 ASP A N 1
ATOM 695 C CA . ASP A 1 85 ? 12.662 -8.952 -17.493 1.00 85.31 85 ASP A CA 1
ATOM 696 C C . ASP A 1 85 ? 11.490 -8.344 -16.695 1.00 85.31 85 ASP A C 1
ATOM 698 O O . ASP A 1 85 ? 10.660 -7.608 -17.234 1.00 85.31 85 ASP A O 1
ATOM 702 N N . ARG A 1 86 ? 11.426 -8.580 -15.381 1.00 84.94 86 ARG A N 1
ATOM 703 C CA . ARG A 1 86 ? 10.423 -7.999 -14.474 1.00 84.94 86 ARG A CA 1
ATOM 704 C C . ARG A 1 86 ? 11.104 -7.089 -13.468 1.00 84.94 86 ARG A C 1
ATOM 706 O O . ARG A 1 86 ? 12.115 -7.461 -12.893 1.00 84.94 86 ARG A O 1
ATOM 713 N N . SER A 1 87 ? 10.549 -5.910 -13.187 1.00 88.75 87 SER A N 1
ATOM 714 C CA . SER A 1 87 ? 11.051 -5.085 -12.078 1.00 88.75 87 SER A CA 1
ATOM 715 C C . SER A 1 87 ? 10.239 -5.331 -10.811 1.00 88.75 87 SER A C 1
ATOM 717 O O . SER A 1 87 ? 9.025 -5.099 -10.745 1.00 88.75 87 SER A O 1
ATOM 719 N N . LEU A 1 88 ? 10.935 -5.857 -9.808 1.00 91.06 88 LEU A N 1
ATOM 720 C CA . LEU A 1 88 ? 10.367 -6.324 -8.554 1.00 91.06 88 LEU A CA 1
ATOM 721 C C . LEU A 1 88 ? 10.758 -5.374 -7.424 1.00 91.06 88 LEU A C 1
ATOM 723 O O . LEU A 1 88 ? 11.896 -4.903 -7.408 1.00 91.06 88 LEU A O 1
ATOM 727 N N . PRO A 1 89 ? 9.854 -5.090 -6.472 1.00 93.44 89 PRO A N 1
ATOM 728 C CA . PRO A 1 89 ? 10.198 -4.289 -5.310 1.00 93.44 89 PRO A CA 1
ATOM 729 C C . PRO A 1 89 ? 11.206 -5.034 -4.430 1.00 93.44 89 PRO A C 1
ATOM 731 O O . PRO A 1 89 ? 10.970 -6.171 -4.026 1.00 93.44 89 PRO A O 1
ATOM 734 N N . VAL A 1 90 ? 12.318 -4.373 -4.124 1.00 95.56 90 VAL A N 1
ATOM 735 C CA . VAL A 1 90 ? 13.368 -4.879 -3.227 1.00 95.56 90 VAL A CA 1
ATOM 736 C C . VAL A 1 90 ? 13.351 -4.188 -1.872 1.00 95.56 90 VAL A C 1
ATOM 738 O O . VAL A 1 90 ? 13.834 -4.755 -0.899 1.00 95.56 90 VAL A O 1
ATOM 741 N N . ARG A 1 91 ? 12.732 -3.006 -1.783 1.00 96.56 91 ARG A N 1
ATOM 742 C CA . ARG A 1 91 ? 12.520 -2.294 -0.525 1.00 96.56 91 ARG A CA 1
ATOM 743 C C . ARG A 1 91 ? 11.062 -1.900 -0.374 1.00 96.56 91 ARG A C 1
ATOM 745 O O . ARG A 1 91 ? 10.531 -1.145 -1.189 1.00 96.56 91 ARG A O 1
ATOM 752 N N . ILE A 1 92 ? 10.422 -2.415 0.670 1.00 97.50 92 ILE A N 1
ATOM 753 C CA . ILE A 1 92 ? 9.013 -2.161 0.971 1.00 97.50 92 ILE A CA 1
ATOM 754 C C . ILE A 1 92 ? 8.917 -1.585 2.378 1.00 97.50 92 ILE A C 1
ATOM 756 O O . ILE A 1 92 ? 9.312 -2.235 3.344 1.00 97.50 92 ILE A O 1
ATOM 760 N N . ARG A 1 93 ? 8.375 -0.377 2.513 1.00 97.44 93 ARG A N 1
ATOM 761 C CA . ARG A 1 93 ? 8.062 0.215 3.816 1.00 97.44 93 ARG A CA 1
ATOM 762 C C . ARG A 1 93 ? 6.588 0.008 4.109 1.00 97.44 93 ARG A C 1
ATOM 764 O O . ARG A 1 93 ? 5.744 0.356 3.290 1.00 97.44 93 ARG A O 1
ATOM 771 N N . ILE A 1 94 ? 6.287 -0.544 5.275 1.00 96.62 94 ILE A N 1
ATOM 772 C CA . ILE A 1 94 ? 4.926 -0.699 5.778 1.00 96.62 94 ILE A CA 1
ATOM 773 C C . ILE A 1 94 ? 4.783 0.178 7.015 1.00 96.62 94 ILE A C 1
ATOM 775 O O . ILE A 1 94 ? 5.582 0.063 7.940 1.00 96.62 94 ILE A O 1
ATOM 779 N N . GLY A 1 95 ? 3.784 1.050 7.027 1.00 96.31 95 GLY A N 1
ATOM 780 C CA . GLY A 1 95 ? 3.363 1.834 8.182 1.00 96.31 95 GLY A CA 1
ATOM 781 C C . GLY A 1 95 ? 1.961 1.421 8.611 1.00 96.31 95 GLY A C 1
ATOM 782 O O . GLY A 1 95 ? 1.113 1.132 7.775 1.00 96.31 95 GLY A O 1
ATOM 783 N N . LEU A 1 96 ? 1.710 1.386 9.910 1.00 94.69 96 LEU A N 1
ATOM 784 C CA . LEU A 1 96 ? 0.410 1.163 10.524 1.00 94.69 96 LEU A CA 1
ATOM 785 C C . LEU A 1 96 ? 0.158 2.320 11.481 1.00 94.69 96 LEU A C 1
ATOM 787 O O . LEU A 1 96 ? 1.028 2.629 12.294 1.00 94.69 96 LEU A O 1
ATOM 791 N N . ALA A 1 97 ? -1.025 2.920 11.429 1.00 91.81 97 ALA A N 1
ATOM 792 C CA . ALA A 1 97 ? -1.442 3.894 12.424 1.00 91.81 97 ALA A CA 1
ATOM 793 C C . ALA A 1 97 ? -2.875 3.631 12.905 1.00 91.81 97 ALA A C 1
ATOM 795 O O . ALA A 1 97 ? -3.763 3.280 12.127 1.00 91.81 97 ALA A O 1
ATOM 796 N N . ASP A 1 98 ? -3.079 3.784 14.210 1.00 88.88 98 ASP A N 1
ATOM 797 C CA . ASP A 1 98 ? -4.351 3.626 14.921 1.00 88.88 98 ASP A CA 1
ATOM 798 C C . ASP A 1 98 ? -4.460 4.747 15.966 1.00 88.88 98 ASP A C 1
ATOM 800 O O . ASP A 1 98 ? -3.924 4.638 17.075 1.00 88.88 98 ASP A O 1
ATOM 804 N N . GLY A 1 99 ? -5.094 5.861 15.588 1.00 80.94 99 GLY A N 1
ATOM 805 C CA . GLY A 1 99 ? -5.176 7.062 16.421 1.00 80.94 99 GLY A CA 1
ATOM 806 C C . GLY A 1 99 ? -3.795 7.619 16.782 1.00 80.94 99 GLY A C 1
ATOM 807 O O . GLY A 1 99 ? -3.106 8.164 15.930 1.00 80.94 99 GLY A O 1
ATOM 808 N N . GLU A 1 100 ? -3.395 7.485 18.049 1.00 81.75 100 GLU A N 1
ATOM 809 C CA . GLU A 1 100 ? -2.099 7.962 18.567 1.00 81.75 100 GLU A CA 1
ATOM 810 C C . GLU A 1 100 ? -0.969 6.922 18.461 1.00 81.75 100 GLU A C 1
ATOM 812 O O . GLU A 1 100 ? 0.161 7.185 18.870 1.00 81.75 100 GLU A O 1
ATOM 817 N N . ARG A 1 101 ? -1.260 5.710 17.973 1.00 89.25 101 ARG A N 1
ATOM 818 C CA . ARG A 1 101 ? -0.272 4.631 17.860 1.00 89.25 101 ARG A CA 1
ATOM 819 C C . ARG A 1 101 ? 0.214 4.515 16.433 1.00 89.25 101 ARG A C 1
ATOM 821 O O . ARG A 1 101 ? -0.596 4.358 15.526 1.00 89.25 101 ARG A O 1
ATOM 828 N N . GLU A 1 102 ? 1.527 4.468 16.272 1.00 92.31 102 GLU A N 1
ATOM 829 C CA . GLU A 1 102 ? 2.180 4.200 14.998 1.00 92.31 102 GLU A CA 1
ATOM 830 C C . GLU A 1 102 ? 3.135 3.014 15.143 1.00 92.31 102 GLU A C 1
ATOM 832 O O . GLU A 1 102 ? 3.824 2.858 16.153 1.00 92.31 102 GLU A O 1
ATOM 837 N N . ALA A 1 103 ? 3.165 2.159 14.129 1.00 95.69 103 ALA A N 1
ATOM 838 C CA . ALA A 1 103 ? 4.130 1.082 13.993 1.00 95.69 103 ALA A CA 1
ATOM 839 C C . ALA A 1 103 ? 4.594 1.013 12.540 1.00 95.69 103 ALA A C 1
ATOM 841 O O . ALA A 1 103 ? 3.850 1.351 11.624 1.00 95.69 103 ALA A O 1
ATOM 842 N N . GLY A 1 104 ? 5.817 0.551 12.310 1.00 94.94 104 GLY A N 1
ATOM 843 C CA . GLY A 1 104 ? 6.333 0.417 10.958 1.00 94.94 104 GLY A CA 1
ATOM 844 C C . GLY A 1 104 ? 7.348 -0.701 10.831 1.00 94.94 104 GLY A C 1
ATOM 845 O O . GLY A 1 104 ? 7.974 -1.111 11.807 1.00 94.94 104 GLY A O 1
ATOM 846 N N . ALA A 1 105 ? 7.497 -1.191 9.609 1.00 96.31 105 ALA A N 1
ATOM 847 C CA . ALA A 1 105 ? 8.486 -2.182 9.231 1.00 96.31 105 ALA A CA 1
ATOM 848 C C . ALA A 1 105 ? 9.076 -1.827 7.866 1.00 96.31 105 ALA A C 1
ATOM 850 O O . ALA A 1 105 ? 8.407 -1.254 7.004 1.00 96.31 105 ALA A O 1
ATOM 851 N N . ILE A 1 106 ? 10.339 -2.188 7.668 1.00 97.06 106 ILE A N 1
ATOM 852 C CA . ILE A 1 106 ? 10.996 -2.141 6.366 1.00 97.06 106 ILE A CA 1
ATOM 853 C C . ILE A 1 106 ? 11.341 -3.578 6.001 1.00 97.06 106 ILE A C 1
ATOM 855 O O . ILE A 1 106 ? 11.978 -4.286 6.778 1.00 97.06 106 ILE A O 1
ATOM 859 N N . PHE A 1 107 ? 10.900 -3.999 4.824 1.00 95.75 107 PHE A N 1
ATOM 860 C CA . PHE A 1 107 ? 11.250 -5.274 4.224 1.00 95.75 107 PHE A CA 1
ATOM 861 C C . PHE A 1 107 ? 12.286 -5.021 3.141 1.00 95.75 107 PHE A C 1
ATOM 863 O O . PHE A 1 107 ? 12.036 -4.263 2.203 1.00 95.75 107 PHE A O 1
ATOM 870 N N . GLU A 1 108 ? 13.431 -5.678 3.276 1.00 95.88 108 GLU A N 1
ATOM 871 C CA . GLU A 1 108 ? 14.495 -5.681 2.280 1.00 95.88 108 GLU A CA 1
ATOM 872 C C . GLU A 1 108 ? 14.593 -7.088 1.693 1.00 95.88 108 GLU A C 1
ATOM 874 O O . GLU A 1 108 ? 14.911 -8.057 2.387 1.00 95.88 108 GLU A O 1
ATOM 879 N N . LEU A 1 109 ? 14.254 -7.211 0.414 1.00 91.56 109 LEU A N 1
ATOM 880 C CA . LEU A 1 109 ? 14.285 -8.465 -0.316 1.00 91.56 109 LEU A CA 1
ATOM 881 C C . LEU A 1 109 ? 15.619 -8.565 -1.053 1.00 91.56 109 LEU A C 1
ATOM 883 O O . LEU A 1 109 ? 16.004 -7.676 -1.808 1.00 91.56 109 LEU A O 1
ATOM 887 N N . SER A 1 110 ? 16.314 -9.683 -0.859 1.00 88.69 110 SER A N 1
ATOM 888 C CA . SER A 1 110 ? 17.559 -9.999 -1.558 1.00 88.69 110 SER A CA 1
ATOM 889 C C . SER A 1 110 ? 17.490 -11.405 -2.147 1.00 88.69 110 SER A C 1
ATOM 891 O O . SER A 1 110 ? 16.715 -12.237 -1.679 1.00 88.69 110 SER A O 1
ATOM 893 N N . LYS A 1 111 ? 18.311 -11.671 -3.173 1.00 86.06 111 LYS A N 1
ATOM 894 C CA . LYS A 1 111 ? 18.419 -12.988 -3.835 1.00 86.06 111 LYS A CA 1
ATOM 895 C C . LYS A 1 111 ? 17.072 -13.517 -4.351 1.00 86.06 111 LYS A C 1
ATOM 897 O O . LYS A 1 111 ? 16.686 -14.648 -4.070 1.00 86.06 111 LYS A O 1
ATOM 902 N N . ILE A 1 112 ? 16.359 -12.682 -5.100 1.00 84.81 112 ILE A N 1
ATOM 903 C CA . ILE A 1 112 ? 15.098 -13.070 -5.731 1.00 84.81 112 ILE A CA 1
ATOM 904 C C . ILE A 1 112 ? 15.416 -13.957 -6.940 1.00 84.81 112 ILE A C 1
ATOM 906 O O . ILE A 1 112 ? 16.162 -13.538 -7.820 1.00 84.81 112 ILE A O 1
ATOM 910 N N . ALA A 1 113 ? 14.855 -15.163 -6.970 1.00 81.62 113 ALA A N 1
ATOM 911 C CA . ALA A 1 113 ? 14.889 -16.065 -8.116 1.00 81.62 113 ALA A CA 1
ATOM 912 C C . ALA A 1 113 ? 13.448 -16.380 -8.526 1.00 81.62 113 ALA A C 1
ATOM 914 O O . ALA A 1 113 ? 12.612 -16.662 -7.664 1.00 81.62 113 ALA A O 1
ATOM 915 N N . LEU A 1 114 ? 13.156 -16.303 -9.824 1.00 81.00 114 LEU A N 1
ATOM 916 C CA . LEU A 1 114 ? 11.831 -16.606 -10.374 1.00 81.00 114 LEU A CA 1
ATOM 917 C C . LEU A 1 114 ? 11.740 -18.033 -10.939 1.00 81.00 114 LEU A C 1
ATOM 919 O O . LEU A 1 114 ? 10.668 -18.458 -11.371 1.00 81.00 114 LEU A O 1
ATOM 923 N N . ASP A 1 115 ? 12.848 -18.773 -10.899 1.00 77.19 115 ASP A N 1
ATOM 924 C CA . ASP A 1 115 ? 12.981 -20.086 -11.514 1.00 77.19 115 ASP A CA 1
ATOM 925 C C . ASP A 1 115 ? 12.484 -21.236 -10.631 1.00 77.19 115 ASP A C 1
ATOM 927 O O . ASP A 1 115 ? 12.833 -21.364 -9.456 1.00 77.19 115 ASP A O 1
ATOM 931 N N . GLY A 1 116 ? 11.769 -22.163 -11.272 1.00 70.62 116 GLY A N 1
ATOM 932 C CA . GLY A 1 116 ? 11.503 -23.504 -10.759 1.00 70.62 116 GLY A CA 1
ATOM 933 C C . GLY A 1 116 ? 10.278 -23.634 -9.842 1.00 70.62 116 GLY A C 1
ATOM 934 O O . GLY A 1 116 ? 9.724 -22.653 -9.346 1.00 70.62 116 GLY A O 1
ATOM 935 N N . PRO A 1 117 ? 9.797 -24.871 -9.623 1.00 75.00 117 PRO A N 1
ATOM 936 C CA . PRO A 1 117 ? 8.720 -25.121 -8.677 1.00 75.00 117 PRO A CA 1
ATOM 937 C C . PRO A 1 117 ? 9.179 -24.753 -7.262 1.00 75.00 117 PRO A C 1
ATOM 939 O O . PRO A 1 117 ? 10.240 -25.193 -6.820 1.00 75.00 117 PRO A O 1
ATOM 942 N N . LEU A 1 118 ? 8.354 -23.987 -6.542 1.00 71.81 118 LEU A N 1
ATOM 943 C CA . LEU A 1 118 ? 8.580 -23.637 -5.141 1.00 71.81 118 LEU A CA 1
ATOM 944 C C . LEU A 1 118 ? 8.667 -24.920 -4.299 1.00 71.81 118 LEU A C 1
ATOM 946 O O . LEU A 1 118 ? 7.651 -25.513 -3.937 1.00 71.81 118 LEU A O 1
ATOM 950 N N . GLN A 1 119 ? 9.884 -25.361 -3.986 1.00 72.94 119 GLN A N 1
ATOM 951 C CA . GLN A 1 119 ? 10.099 -26.453 -3.047 1.00 72.94 119 GLN A CA 1
ATOM 952 C C . GLN A 1 119 ? 10.211 -25.861 -1.646 1.00 72.94 119 GLN A C 1
ATOM 954 O O . GLN A 1 119 ? 11.191 -25.198 -1.320 1.00 72.94 119 GLN A O 1
ATOM 959 N N . LEU A 1 120 ? 9.191 -26.089 -0.819 1.00 75.06 120 LEU A N 1
ATOM 960 C CA . LEU A 1 120 ? 9.218 -25.754 0.603 1.00 75.06 120 LEU A CA 1
ATOM 961 C C . LEU A 1 120 ? 9.549 -27.029 1.388 1.00 75.06 120 LEU A C 1
ATOM 963 O O . LEU A 1 120 ? 8.634 -27.791 1.705 1.00 75.06 120 LEU A O 1
ATOM 967 N N . PRO A 1 121 ? 10.826 -27.307 1.711 1.00 74.25 121 PRO A N 1
ATOM 968 C CA . PRO A 1 121 ? 11.196 -28.461 2.519 1.00 74.25 121 PRO A CA 1
ATOM 969 C C . PRO A 1 121 ? 10.879 -28.187 3.996 1.00 74.25 121 PRO A C 1
ATOM 971 O O . PRO A 1 121 ? 11.774 -28.173 4.837 1.00 74.25 121 PRO A O 1
ATOM 974 N N . PHE A 1 122 ? 9.616 -27.933 4.337 1.00 78.12 122 PHE A N 1
ATOM 975 C CA . PHE A 1 122 ? 9.204 -27.868 5.734 1.00 78.12 122 PHE A CA 1
ATOM 976 C C . PHE A 1 122 ? 8.590 -29.206 6.145 1.00 78.12 122 PHE A C 1
ATOM 978 O O . PHE A 1 122 ? 7.752 -29.780 5.452 1.00 78.12 122 PHE A O 1
ATOM 985 N N . ARG A 1 123 ? 9.036 -29.720 7.291 1.00 74.81 123 ARG A N 1
ATOM 986 C CA . ARG A 1 123 ? 8.349 -30.780 8.029 1.00 74.81 123 ARG A CA 1
ATOM 987 C C . ARG A 1 123 ? 7.767 -30.137 9.274 1.00 74.81 123 ARG A C 1
ATOM 989 O O . ARG A 1 123 ? 8.498 -29.470 9.999 1.00 74.81 123 ARG A O 1
ATOM 996 N N . ILE A 1 124 ? 6.475 -30.332 9.506 1.00 74.00 124 ILE A N 1
ATOM 997 C CA . ILE A 1 124 ? 5.843 -29.955 10.770 1.00 74.00 124 ILE A CA 1
ATOM 998 C C . ILE A 1 124 ? 6.278 -31.006 11.805 1.00 74.00 124 ILE A C 1
ATOM 1000 O O . ILE A 1 124 ? 6.016 -32.190 11.577 1.00 74.00 124 ILE A O 1
ATOM 1004 N N . PRO A 1 125 ? 6.981 -30.632 12.888 1.00 68.81 125 PRO A N 1
ATOM 1005 C CA . PRO A 1 125 ? 7.262 -31.555 13.982 1.00 68.81 125 PRO A CA 1
ATOM 1006 C C . PRO A 1 125 ? 5.947 -32.002 14.636 1.00 68.81 125 PRO A C 1
ATOM 1008 O O . PRO A 1 125 ? 5.053 -31.175 14.818 1.00 68.81 125 PRO A O 1
ATOM 1011 N N . ALA A 1 126 ? 5.842 -33.296 14.946 1.00 67.38 126 ALA A N 1
ATOM 1012 C CA . ALA A 1 126 ? 4.732 -33.864 15.713 1.00 67.38 126 ALA A CA 1
ATOM 1013 C C . ALA A 1 126 ? 4.862 -33.549 17.208 1.00 67.38 126 ALA A C 1
ATOM 1015 O O . ALA A 1 126 ? 6.019 -33.458 17.684 1.00 67.38 126 ALA A O 1
#

Foldseek 3Di:
DQDPVLLVQLLVLQQVCQVPDPPPDDGDDPVSSVVLSVVCVVDQSKDWDFDADPVPRDTQKIWIARSSQRKIKIKGQDDWDDDPNDTDRQWIKIWIDGPVDIDIDIHGDDDDDPDDDDDDPDDDDD

Radius of gyration: 19.42 Å; chains: 1; bounding box: 44×51×36 Å

Secondary structure (DSSP, 8-state):
---HHHHHHHHHHHHHHGGG--S-S-S--HHHHHHHHHHHHHS--EEEEEEE-TTT--EEEEEEEETTTTEEEEEEEEEEEEETTEEEEEEEEEEEEETTEEEEEEEE--S----S----------